Protein AF-A0A651HKM8-F1 (afdb_monomer_lite)

pLDDT: mean 89.68, std 7.3, range [60.62, 95.38]

Structure (mmCIF, N/CA/C/O backbone):
data_AF-A0A651HKM8-F1
#
_entry.id   AF-A0A651HKM8-F1
#
loop_
_atom_site.group_PDB
_atom_site.id
_atom_site.type_symbol
_atom_site.label_atom_id
_atom_site.label_alt_id
_atom_site.label_comp_id
_atom_site.label_asym_id
_atom_site.l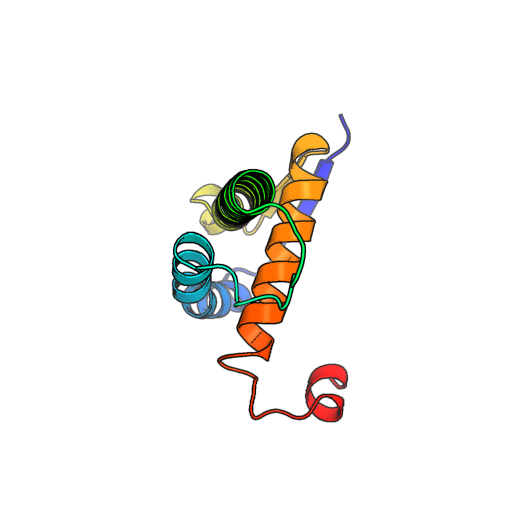abel_entity_id
_atom_site.label_seq_id
_atom_site.pdbx_PDB_ins_code
_atom_site.Cartn_x
_atom_site.Cartn_y
_atom_site.Cartn_z
_atom_site.occupancy
_atom_site.B_iso_or_equiv
_atom_site.auth_seq_id
_atom_site.auth_comp_id
_atom_site.auth_asym_id
_atom_site.auth_atom_id
_atom_site.pdbx_PDB_model_num
ATOM 1 N N . MET A 1 1 ? -16.539 20.245 5.536 1.00 62.66 1 MET A N 1
ATOM 2 C CA . MET A 1 1 ? -15.463 19.389 4.997 1.00 62.66 1 MET A CA 1
ATOM 3 C C . MET A 1 1 ? -15.973 17.964 4.995 1.00 62.66 1 MET A C 1
ATOM 5 O O . MET A 1 1 ? -16.570 17.570 5.992 1.00 62.66 1 MET A O 1
ATOM 9 N N . LYS A 1 2 ? -15.852 17.242 3.877 1.00 83.62 2 LYS A N 1
ATOM 10 C CA . LYS A 1 2 ? -16.284 15.842 3.796 1.00 83.62 2 LYS A CA 1
ATOM 11 C C . LYS A 1 2 ? -15.147 14.952 4.296 1.00 83.62 2 LYS A C 1
ATOM 13 O O . LYS A 1 2 ? -13.991 15.189 3.963 1.00 83.62 2 LYS A O 1
ATOM 18 N N . GLN A 1 3 ? -15.480 13.968 5.119 1.00 89.88 3 GLN A N 1
ATOM 19 C CA . GLN A 1 3 ? -14.524 13.003 5.653 1.00 89.88 3 GLN A CA 1
ATOM 20 C C . GLN A 1 3 ? -15.166 11.623 5.679 1.00 89.88 3 GLN A C 1
ATOM 22 O O . GLN A 1 3 ? -16.382 11.506 5.860 1.00 89.88 3 GLN A O 1
ATOM 27 N N . VAL A 1 4 ? -14.346 10.596 5.499 1.00 90.62 4 VAL A N 1
ATOM 28 C CA . VAL A 1 4 ? -14.748 9.199 5.636 1.00 90.62 4 VAL A CA 1
ATOM 29 C C . VAL A 1 4 ? -14.105 8.660 6.903 1.00 90.62 4 VAL A C 1
ATOM 31 O O . VAL A 1 4 ? -12.886 8.689 7.043 1.00 90.62 4 VAL A O 1
ATOM 34 N N . GLU A 1 5 ? -14.927 8.180 7.831 1.00 93.50 5 GLU A N 1
ATOM 35 C CA . GLU A 1 5 ? -14.456 7.450 9.006 1.00 93.50 5 GLU A CA 1
ATOM 36 C C . GLU A 1 5 ? -14.614 5.952 8.749 1.00 93.50 5 GLU A C 1
ATOM 38 O O . GLU A 1 5 ? -15.695 5.479 8.392 1.00 93.50 5 GLU A O 1
ATOM 43 N N . VAL A 1 6 ? -13.531 5.207 8.942 1.00 91.69 6 VAL A N 1
ATOM 44 C CA . VAL A 1 6 ? -13.502 3.750 8.842 1.00 91.69 6 VAL A CA 1
ATOM 45 C C . VAL A 1 6 ? -13.158 3.194 10.213 1.00 91.69 6 VAL A C 1
ATOM 47 O O . VAL A 1 6 ? -12.157 3.576 10.817 1.00 91.69 6 VAL A O 1
ATOM 50 N N . LYS A 1 7 ? -13.987 2.277 10.712 1.00 95.12 7 LYS A N 1
ATOM 51 C CA . LYS A 1 7 ? -13.751 1.582 11.976 1.00 95.12 7 LYS A CA 1
ATOM 52 C C . LYS A 1 7 ? -13.362 0.137 11.707 1.00 95.12 7 LYS A C 1
ATOM 54 O O . LYS A 1 7 ? -14.100 -0.592 11.050 1.00 95.12 7 LYS A O 1
ATOM 59 N N . LEU A 1 8 ? -12.227 -0.268 12.254 1.00 93.06 8 LEU A N 1
ATOM 60 C CA . LEU A 1 8 ? -11.642 -1.589 12.097 1.00 93.06 8 LEU A CA 1
ATOM 61 C C . LEU A 1 8 ? -11.524 -2.291 13.452 1.00 93.06 8 LEU A C 1
ATOM 63 O O . LEU A 1 8 ? -11.396 -1.663 14.503 1.00 93.06 8 LEU A O 1
ATOM 67 N N . SER A 1 9 ? -11.584 -3.621 13.424 1.00 93.56 9 SER A N 1
ATOM 68 C CA . SER A 1 9 ? -11.347 -4.451 14.605 1.00 93.56 9 SER A CA 1
ATOM 69 C C . SER A 1 9 ? -9.843 -4.621 14.805 1.00 93.56 9 SER A C 1
ATOM 71 O O . SER A 1 9 ? -9.205 -5.311 14.010 1.00 93.56 9 SER A O 1
ATOM 73 N N . LEU A 1 10 ? -9.281 -4.013 15.856 1.00 91.94 10 LEU A N 1
ATOM 74 C CA . LEU A 1 10 ? -7.842 -4.088 16.144 1.00 91.94 10 LEU A CA 1
ATOM 75 C C . LEU A 1 10 ? -7.318 -5.531 16.224 1.00 91.94 10 LEU A C 1
ATOM 77 O O . LEU A 1 10 ? -6.378 -5.828 15.493 1.00 91.94 10 LEU A O 1
ATOM 81 N N . PRO A 1 11 ? -7.972 -6.472 16.941 1.00 92.50 11 PRO A N 1
ATOM 82 C CA . PRO A 1 11 ? -7.494 -7.857 17.003 1.00 92.50 11 PRO A CA 1
ATOM 83 C C . PRO A 1 11 ? -7.419 -8.570 15.646 1.00 92.50 11 PRO A C 1
ATOM 85 O O . PRO A 1 11 ? -6.710 -9.559 15.506 1.00 92.50 11 PRO A O 1
ATOM 88 N N . VAL A 1 12 ? -8.188 -8.106 14.655 1.00 91.31 12 VAL A N 1
ATOM 89 C CA . VAL A 1 12 ? -8.196 -8.674 13.298 1.00 91.31 12 VAL A CA 1
ATOM 90 C C . VAL A 1 12 ? -7.162 -7.983 12.413 1.00 91.31 12 VAL A C 1
ATOM 92 O O . VAL A 1 12 ? -6.550 -8.627 11.566 1.00 91.31 12 VAL A O 1
ATOM 95 N N . VAL A 1 13 ? -6.983 -6.673 12.583 1.00 92.12 13 VAL A N 1
ATOM 96 C CA . VAL A 1 13 ? -6.178 -5.845 11.681 1.00 92.12 13 VAL A CA 1
ATOM 97 C C . VAL A 1 13 ? -4.716 -5.749 12.103 1.00 92.12 13 VAL A C 1
ATOM 99 O O . VAL A 1 13 ? -3.871 -5.653 11.223 1.00 92.12 13 VAL A O 1
ATOM 102 N N . GLU A 1 14 ? -4.386 -5.842 13.391 1.00 92.38 14 GLU A N 1
ATOM 103 C CA . GLU A 1 14 ? -2.995 -5.796 13.870 1.00 92.38 14 GLU A CA 1
ATOM 104 C C . GLU A 1 14 ? -2.075 -6.808 13.157 1.00 92.38 14 GLU A C 1
ATOM 106 O O . GLU A 1 14 ? -1.082 -6.369 12.575 1.00 92.38 14 GLU A O 1
ATOM 111 N N . PRO A 1 15 ? -2.414 -8.113 13.052 1.00 94.12 15 PRO A N 1
ATOM 112 C CA . PRO A 1 15 ? -1.563 -9.067 12.335 1.00 94.12 15 PRO A CA 1
ATOM 113 C C . PRO A 1 15 ? -1.438 -8.755 10.838 1.00 94.12 15 PRO A C 1
ATOM 115 O O . PRO A 1 15 ? -0.415 -9.033 10.214 1.00 94.12 15 PRO A O 1
ATOM 118 N N . LEU A 1 16 ? -2.486 -8.174 10.240 1.00 92.75 16 LEU A N 1
ATOM 119 C CA . LEU A 1 16 ? -2.461 -7.765 8.837 1.00 92.75 16 LEU A CA 1
ATOM 120 C C . LEU A 1 16 ? -1.536 -6.563 8.636 1.00 92.75 16 LEU A C 1
ATOM 122 O O . LEU A 1 16 ? -0.797 -6.539 7.656 1.00 92.75 16 LEU A O 1
ATOM 126 N N . LEU A 1 17 ? -1.549 -5.596 9.558 1.00 93.19 17 LEU A N 1
ATOM 127 C CA . LEU A 1 17 ? -0.655 -4.438 9.534 1.00 93.19 17 LEU A CA 1
ATOM 128 C C . LEU A 1 17 ? 0.800 -4.851 9.713 1.00 93.19 17 LEU A C 1
ATOM 130 O O . LEU A 1 17 ? 1.638 -4.420 8.927 1.00 93.19 17 LEU A O 1
ATOM 134 N N . GLU A 1 18 ? 1.091 -5.748 10.656 1.00 94.06 18 GLU A N 1
ATOM 135 C CA . GLU A 1 18 ? 2.430 -6.326 10.813 1.00 94.06 18 GLU A CA 1
ATOM 136 C C . GLU A 1 18 ? 2.918 -6.993 9.521 1.00 94.06 18 GLU A C 1
ATOM 138 O O . GLU A 1 18 ? 4.076 -6.839 9.130 1.00 94.06 18 GLU A O 1
ATOM 143 N N . PHE A 1 19 ? 2.024 -7.695 8.821 1.00 94.75 19 PHE A N 1
ATOM 144 C CA . PHE A 1 19 ? 2.342 -8.339 7.554 1.00 94.75 19 PHE A CA 1
ATOM 145 C C . PHE A 1 19 ? 2.593 -7.345 6.407 1.00 94.75 19 PHE A C 1
ATOM 147 O O . PHE A 1 19 ? 3.498 -7.567 5.600 1.00 94.75 19 PHE A O 1
ATOM 154 N N . VAL A 1 20 ? 1.812 -6.262 6.302 1.00 93.81 20 VAL A N 1
ATOM 155 C CA . VAL A 1 20 ? 1.966 -5.281 5.210 1.00 93.81 20 VAL A CA 1
ATOM 156 C C . VAL A 1 20 ? 3.017 -4.204 5.490 1.00 93.81 20 VAL A C 1
ATOM 158 O O . VAL A 1 20 ? 3.459 -3.540 4.553 1.00 93.81 20 VAL A O 1
ATOM 161 N N . GLU A 1 21 ? 3.474 -4.045 6.733 1.00 93.50 21 GLU A N 1
ATOM 162 C CA . GLU A 1 21 ? 4.469 -3.035 7.119 1.00 93.50 21 GLU A CA 1
ATOM 163 C C . GLU A 1 21 ? 5.777 -3.121 6.302 1.00 93.50 21 GLU A C 1
ATOM 165 O O . GLU A 1 21 ? 6.223 -2.103 5.756 1.00 93.50 21 GLU A O 1
ATOM 170 N N . PRO A 1 22 ? 6.376 -4.309 6.081 1.00 93.75 22 PRO A N 1
ATOM 171 C CA . PRO A 1 22 ? 7.527 -4.431 5.191 1.00 93.75 22 PRO A CA 1
ATOM 172 C C . PRO A 1 22 ? 7.219 -4.022 3.743 1.00 93.75 22 PRO A C 1
ATOM 174 O O . PRO A 1 22 ? 8.107 -3.527 3.047 1.00 93.75 22 PRO A O 1
ATOM 177 N N . LEU A 1 23 ? 5.979 -4.203 3.276 1.00 93.69 23 LEU A N 1
ATOM 178 C CA . LEU A 1 23 ? 5.570 -3.849 1.913 1.00 93.69 23 LEU A CA 1
ATOM 179 C C . LEU A 1 23 ? 5.454 -2.332 1.733 1.00 93.69 23 LEU A C 1
ATOM 181 O O . LEU A 1 23 ? 5.829 -1.829 0.674 1.00 93.69 23 LEU A O 1
ATOM 185 N N . PHE A 1 24 ? 5.034 -1.588 2.763 1.00 92.06 24 PHE A N 1
ATOM 186 C CA . PHE A 1 24 ? 5.096 -0.121 2.745 1.00 92.06 24 PHE A CA 1
ATOM 187 C C . PHE A 1 24 ? 6.531 0.368 2.548 1.00 92.06 24 PHE A C 1
ATOM 189 O O . PHE A 1 24 ? 6.794 1.199 1.679 1.00 92.06 24 PHE A O 1
ATOM 196 N N . HIS A 1 25 ? 7.481 -0.203 3.290 1.00 89.94 25 HIS A N 1
ATOM 197 C CA . HIS A 1 25 ? 8.895 0.134 3.141 1.00 89.94 25 HIS A CA 1
ATOM 198 C C . HIS A 1 25 ? 9.473 -0.240 1.777 1.00 89.94 25 HIS A C 1
ATOM 200 O O . HIS A 1 25 ? 10.363 0.451 1.278 1.00 89.94 25 HIS A O 1
ATOM 206 N N . GLN A 1 26 ? 8.991 -1.323 1.167 1.00 90.88 26 GLN A N 1
ATOM 207 C CA . GLN A 1 26 ? 9.364 -1.664 -0.201 1.00 90.88 26 GLN A CA 1
ATOM 208 C C . GLN A 1 26 ? 8.810 -0.636 -1.190 1.00 90.88 26 GLN A C 1
ATOM 210 O O . GLN A 1 26 ? 9.583 -0.115 -1.978 1.00 90.88 26 GLN A O 1
ATOM 215 N N . LEU A 1 27 ? 7.532 -0.256 -1.101 1.00 89.69 27 LEU A N 1
ATOM 216 C CA . LEU A 1 27 ? 6.931 0.759 -1.981 1.00 89.69 27 LEU A CA 1
ATOM 217 C C . LEU A 1 27 ? 7.640 2.119 -1.910 1.00 89.69 27 LEU A C 1
ATOM 219 O O . LEU A 1 27 ? 7.719 2.827 -2.915 1.00 89.69 27 LEU A O 1
ATOM 223 N N . GLU A 1 28 ? 8.178 2.481 -0.742 1.00 86.00 28 GLU A N 1
ATOM 224 C CA . GLU A 1 28 ? 8.995 3.687 -0.574 1.00 86.00 28 GLU A CA 1
ATOM 225 C C . GLU A 1 28 ? 10.349 3.599 -1.299 1.00 86.00 28 GLU A C 1
ATOM 227 O O . GLU A 1 28 ? 10.897 4.615 -1.735 1.00 86.00 28 GLU A O 1
ATOM 232 N N . LYS A 1 29 ? 10.901 2.390 -1.419 1.00 85.56 29 LYS A N 1
ATOM 233 C CA . LYS A 1 29 ? 12.218 2.115 -2.008 1.00 85.56 29 LYS A CA 1
ATOM 234 C C . LYS A 1 29 ? 12.152 1.624 -3.447 1.00 85.56 29 LYS A C 1
ATOM 236 O O . LYS A 1 29 ? 13.194 1.577 -4.091 1.00 85.56 29 LYS A O 1
ATOM 241 N N . ASP A 1 30 ? 10.966 1.269 -3.926 1.00 81.94 30 ASP A N 1
ATOM 242 C CA . ASP A 1 30 ? 10.777 0.697 -5.247 1.00 81.94 30 ASP A CA 1
ATOM 243 C C . ASP A 1 30 ? 11.350 1.616 -6.326 1.00 81.94 30 ASP A C 1
ATOM 245 O O . ASP A 1 30 ? 11.245 2.848 -6.280 1.00 81.94 30 ASP A O 1
ATOM 249 N N . GLU A 1 31 ? 11.968 0.968 -7.301 1.00 76.50 31 GLU A N 1
ATOM 250 C CA . GLU A 1 31 ? 12.369 1.567 -8.560 1.00 76.50 31 GLU A CA 1
ATOM 251 C C . GLU A 1 31 ? 11.300 1.247 -9.601 1.00 76.50 31 GLU A C 1
ATOM 253 O O . GLU A 1 31 ? 10.621 0.217 -9.531 1.00 76.50 31 GLU A O 1
ATOM 258 N N . LEU A 1 32 ? 11.127 2.141 -10.574 1.00 71.38 32 LEU A N 1
ATOM 259 C CA . LEU A 1 32 ? 10.186 1.875 -11.652 1.00 71.38 3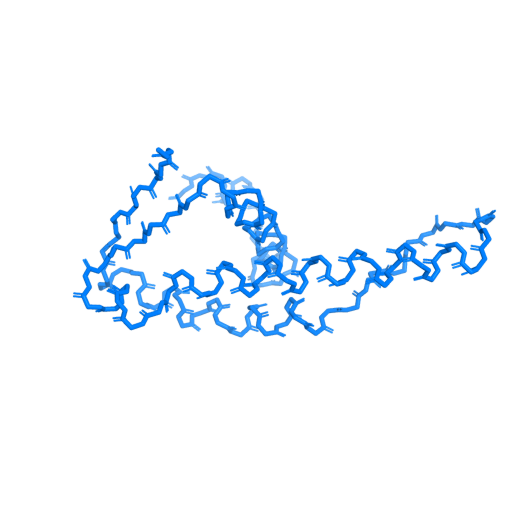2 LEU A CA 1
ATOM 260 C C . LEU A 1 32 ? 10.690 0.689 -12.478 1.00 71.38 32 LEU A C 1
ATOM 262 O O . LEU A 1 32 ? 11.879 0.646 -12.809 1.00 71.38 32 LEU A O 1
ATOM 266 N N . PRO A 1 33 ? 9.804 -0.246 -12.863 1.00 67.94 33 PRO A N 1
ATOM 267 C CA . PRO A 1 33 ? 10.175 -1.273 -13.818 1.00 67.94 33 PRO A CA 1
ATOM 268 C C . PRO A 1 33 ? 10.679 -0.616 -15.108 1.00 67.94 33 PRO A C 1
ATOM 270 O O . PRO A 1 33 ? 10.280 0.498 -15.463 1.00 67.94 33 PRO A O 1
ATOM 273 N N . GLN A 1 34 ? 11.562 -1.313 -15.821 1.00 65.12 34 GLN A N 1
ATOM 274 C CA . GLN A 1 34 ? 11.980 -0.907 -17.160 1.00 65.12 34 GLN A CA 1
ATOM 275 C C . GLN A 1 34 ? 10.755 -0.946 -18.082 1.00 65.12 34 GLN A C 1
ATOM 277 O O . GLN A 1 34 ? 10.370 -1.999 -18.583 1.00 65.12 34 GLN A O 1
ATOM 282 N N . VAL A 1 35 ? 10.101 0.202 -18.258 1.00 66.56 35 VAL A N 1
ATOM 283 C CA . VAL A 1 35 ? 9.035 0.364 -19.247 1.00 66.56 35 VAL A CA 1
ATOM 284 C C . VAL A 1 35 ? 9.707 0.575 -20.599 1.00 66.56 35 VAL A C 1
ATOM 286 O O . VAL A 1 35 ? 10.537 1.475 -20.732 1.00 66.56 35 VAL A O 1
ATOM 289 N N . GLY A 1 36 ? 9.358 -0.254 -21.586 1.00 66.62 36 GLY A N 1
ATOM 290 C CA . GLY A 1 36 ? 9.794 -0.103 -22.976 1.00 66.62 36 GLY A CA 1
ATOM 291 C C . GLY A 1 36 ? 9.188 1.153 -23.596 1.00 66.62 36 GLY A C 1
ATOM 292 O O . GLY A 1 36 ? 8.149 1.093 -24.244 1.00 66.62 36 GLY A O 1
ATOM 293 N N . LEU A 1 37 ? 9.806 2.301 -23.328 1.00 72.38 37 LEU A N 1
ATOM 294 C CA . LEU A 1 37 ? 9.447 3.614 -23.866 1.00 72.38 37 LEU A CA 1
ATOM 295 C C . LEU A 1 37 ? 10.474 4.032 -24.919 1.00 72.38 37 LEU A C 1
ATOM 297 O O . LEU A 1 37 ? 11.052 5.119 -24.860 1.00 72.38 37 LEU A O 1
ATOM 301 N N . ASP A 1 38 ? 10.727 3.127 -25.862 1.00 78.56 38 ASP A N 1
ATOM 302 C CA . ASP A 1 38 ? 11.665 3.360 -26.952 1.00 78.56 38 ASP A CA 1
ATOM 303 C C . ASP A 1 38 ? 11.216 4.589 -27.761 1.00 78.56 38 ASP A C 1
ATOM 305 O O . ASP A 1 38 ? 10.069 4.681 -28.199 1.00 78.56 38 ASP A O 1
ATOM 309 N N . GLY A 1 39 ? 12.117 5.559 -27.935 1.00 79.44 39 GLY A N 1
ATOM 310 C CA . GLY A 1 39 ? 11.850 6.798 -28.677 1.00 79.44 39 GLY A CA 1
ATOM 311 C C . GLY A 1 39 ? 11.362 7.987 -27.842 1.00 79.44 39 GLY A C 1
ATOM 312 O O . GLY A 1 39 ? 11.145 9.059 -28.406 1.00 79.44 39 GLY A O 1
ATOM 313 N N . VAL A 1 40 ? 11.220 7.841 -26.520 1.00 85.19 40 VAL A N 1
ATOM 314 C CA . VAL A 1 40 ? 11.003 8.978 -25.611 1.00 85.19 40 VAL A CA 1
ATOM 315 C C . VAL A 1 40 ? 12.335 9.661 -25.305 1.00 85.19 40 VAL A C 1
ATOM 317 O O . VAL A 1 40 ? 13.340 8.995 -25.059 1.00 85.19 40 VAL A O 1
ATOM 320 N N . ASP A 1 41 ? 12.333 10.994 -25.308 1.00 89.81 41 ASP A N 1
ATOM 321 C CA . ASP A 1 41 ? 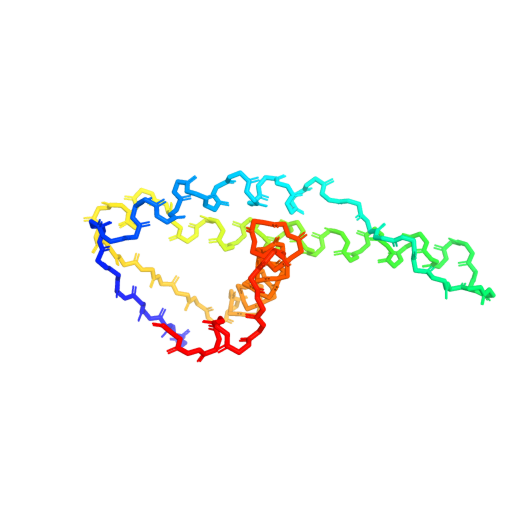13.496 11.788 -24.918 1.00 89.81 41 ASP A CA 1
ATOM 322 C C . ASP A 1 41 ? 13.994 11.403 -23.500 1.00 89.81 41 ASP A C 1
ATOM 324 O O . ASP A 1 41 ? 13.176 11.331 -22.574 1.00 89.81 41 ASP A O 1
ATOM 328 N N . PRO A 1 42 ? 15.304 11.144 -23.300 1.00 87.69 42 PRO A N 1
ATOM 329 C CA . PRO A 1 42 ? 15.832 10.684 -22.016 1.00 87.69 42 PRO A CA 1
ATOM 330 C C . PRO A 1 42 ? 15.598 11.639 -20.840 1.00 87.69 42 PRO A C 1
ATOM 332 O O . PRO A 1 42 ? 15.357 11.167 -19.729 1.00 87.69 42 PRO A O 1
ATOM 335 N N . GLU A 1 43 ? 15.649 12.957 -21.057 1.00 89.56 43 GLU A N 1
ATOM 336 C CA . GLU A 1 43 ? 15.433 13.947 -19.993 1.00 89.56 43 GLU A CA 1
AT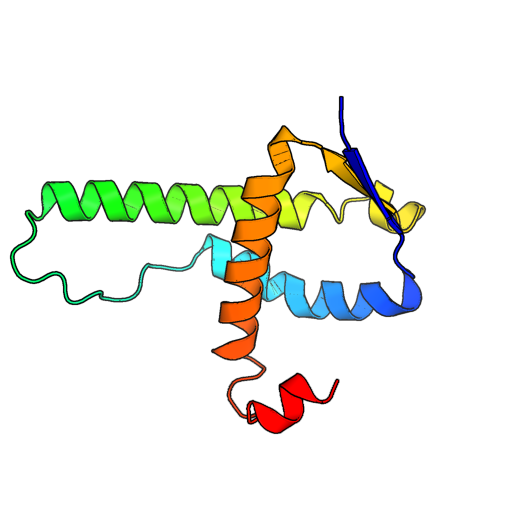OM 337 C C . GLU A 1 43 ? 13.958 13.986 -19.592 1.00 89.56 43 GLU A C 1
ATOM 339 O O . GLU A 1 43 ? 13.623 13.987 -18.405 1.00 89.56 43 GLU A O 1
ATOM 344 N N . MET A 1 44 ? 13.057 13.932 -20.579 1.00 88.38 44 MET A N 1
ATOM 345 C CA . MET A 1 44 ? 11.621 13.821 -20.323 1.00 88.38 44 MET A CA 1
ATOM 346 C C . MET A 1 44 ? 11.282 12.530 -19.570 1.00 88.38 44 MET A C 1
ATOM 348 O O . MET A 1 44 ? 10.480 12.545 -18.633 1.00 88.38 44 MET A O 1
ATOM 352 N N . LEU A 1 45 ? 11.915 11.417 -19.950 1.00 87.81 45 LEU A N 1
ATOM 353 C CA . LEU A 1 45 ? 11.736 10.133 -19.286 1.00 87.81 45 LEU A CA 1
ATOM 354 C C . LEU A 1 45 ? 12.184 10.188 -17.819 1.00 87.81 45 LEU A C 1
ATOM 356 O O . LEU A 1 45 ? 11.469 9.688 -16.951 1.00 87.81 45 LEU A O 1
ATOM 360 N N . ASP A 1 46 ? 13.335 10.793 -17.527 1.00 87.62 46 ASP A N 1
ATOM 361 C CA . ASP A 1 46 ? 13.837 10.938 -16.156 1.00 87.62 46 ASP A CA 1
ATOM 362 C C . ASP A 1 46 ? 12.940 11.847 -15.299 1.00 87.62 46 ASP A C 1
ATOM 364 O O . ASP A 1 46 ? 12.573 11.500 -14.170 1.00 87.62 46 ASP A O 1
ATOM 368 N N . PHE A 1 47 ? 12.478 12.965 -15.866 1.00 90.50 47 PHE A N 1
ATOM 369 C CA . PHE A 1 47 ? 11.535 13.862 -15.199 1.00 90.50 47 PHE A CA 1
ATOM 370 C C . PHE A 1 47 ? 10.215 13.154 -14.846 1.00 90.50 47 PHE A C 1
ATOM 372 O O . PHE A 1 47 ? 9.724 13.259 -13.721 1.00 90.50 47 PHE A O 1
ATOM 379 N N . TRP A 1 48 ? 9.650 12.371 -15.769 1.00 89.94 48 TRP A N 1
ATOM 380 C CA . TRP A 1 48 ? 8.431 11.601 -15.495 1.00 89.94 48 TRP A CA 1
ATOM 381 C C . TRP A 1 48 ? 8.658 10.507 -14.457 1.00 89.94 48 TRP A C 1
ATOM 383 O O . TRP A 1 48 ? 7.838 10.340 -13.552 1.00 89.94 48 TRP A O 1
ATOM 393 N N . LYS A 1 49 ? 9.774 9.776 -14.556 1.00 88.19 49 LYS A N 1
ATOM 394 C CA . LYS A 1 49 ? 10.121 8.711 -13.609 1.00 88.19 49 LYS A CA 1
ATOM 395 C C . LYS A 1 49 ? 10.277 9.250 -12.191 1.00 88.19 49 LYS A C 1
ATOM 397 O O . LYS A 1 49 ? 9.702 8.695 -11.254 1.00 88.19 49 LYS A O 1
ATOM 402 N N . SER A 1 50 ? 11.027 10.336 -12.032 1.00 89.06 50 SER A N 1
ATOM 403 C CA . SER A 1 50 ? 11.247 10.968 -10.730 1.00 89.06 50 SER A CA 1
ATOM 404 C C . SER A 1 50 ? 9.947 11.512 -10.132 1.00 89.06 50 SER A C 1
ATOM 406 O O . SER A 1 50 ? 9.683 11.273 -8.951 1.00 89.06 50 SER A O 1
ATOM 408 N N . GLY A 1 51 ? 9.094 12.150 -10.943 1.00 91.56 51 GLY A N 1
ATOM 409 C CA . GLY A 1 51 ? 7.770 12.609 -10.522 1.00 91.56 51 GLY A CA 1
ATOM 410 C C . GLY A 1 51 ? 6.872 11.464 -10.048 1.00 91.56 51 GLY A C 1
ATOM 411 O O . GLY A 1 51 ? 6.335 11.517 -8.942 1.00 91.56 51 GLY A O 1
ATOM 412 N N . LEU A 1 52 ? 6.770 10.390 -10.838 1.00 89.94 52 LEU A N 1
ATOM 413 C CA . LEU A 1 52 ? 5.942 9.226 -10.515 1.00 89.94 52 LEU A CA 1
ATOM 414 C C . LEU A 1 52 ? 6.404 8.526 -9.228 1.00 89.94 52 LEU A C 1
ATOM 416 O O . LEU A 1 52 ? 5.583 8.223 -8.362 1.00 89.94 52 LEU A O 1
ATOM 420 N N . LEU A 1 53 ? 7.716 8.319 -9.068 1.00 90.81 53 LEU A N 1
ATOM 421 C CA . LEU A 1 53 ? 8.287 7.759 -7.840 1.00 90.81 53 LEU A CA 1
ATOM 422 C C . LEU A 1 53 ? 8.055 8.672 -6.637 1.00 90.81 53 LEU A C 1
ATOM 424 O O . LEU A 1 53 ? 7.729 8.191 -5.552 1.00 90.81 53 LEU A O 1
ATOM 428 N N . GLY A 1 54 ? 8.206 9.985 -6.817 1.00 92.75 54 GLY A N 1
ATOM 429 C CA . GLY A 1 54 ? 7.916 10.975 -5.785 1.00 92.75 54 GLY A CA 1
ATOM 430 C C . GLY A 1 54 ? 6.471 10.877 -5.294 1.00 92.75 54 GLY A C 1
ATOM 431 O O . GLY A 1 54 ? 6.241 10.774 -4.086 1.00 92.75 54 GLY A O 1
ATOM 432 N N . SER A 1 55 ? 5.512 10.830 -6.222 1.00 92.75 55 SER A N 1
ATOM 433 C CA . SER A 1 55 ? 4.090 10.667 -5.913 1.00 92.75 55 SER A CA 1
ATOM 434 C C . SER A 1 55 ? 3.799 9.340 -5.218 1.00 92.75 55 SER A C 1
ATOM 436 O O . SER A 1 55 ? 3.207 9.359 -4.146 1.00 92.75 55 SER A O 1
ATOM 438 N N . GLN A 1 56 ? 4.287 8.206 -5.737 1.00 92.19 56 GLN A N 1
ATOM 439 C CA . GLN A 1 56 ? 4.080 6.894 -5.107 1.00 92.19 56 GLN A CA 1
ATOM 440 C C . GLN A 1 56 ? 4.601 6.861 -3.665 1.00 92.19 56 GLN A C 1
ATOM 442 O O . GLN A 1 56 ? 3.913 6.385 -2.763 1.00 92.19 56 GLN A O 1
ATOM 447 N N . ARG A 1 57 ? 5.810 7.386 -3.431 1.00 93.88 57 ARG A N 1
ATOM 448 C CA . ARG A 1 57 ? 6.420 7.450 -2.094 1.00 93.88 57 ARG A CA 1
ATOM 449 C C . ARG A 1 57 ? 5.604 8.321 -1.145 1.00 93.88 57 ARG A C 1
ATOM 451 O O . ARG A 1 57 ? 5.422 7.962 0.014 1.00 93.88 57 ARG A O 1
ATOM 458 N N . SER A 1 58 ? 5.132 9.467 -1.627 1.00 94.38 58 SER A N 1
ATOM 459 C CA . SER A 1 58 ? 4.270 10.364 -0.855 1.00 94.38 58 SER A CA 1
ATOM 460 C C . SER A 1 58 ? 2.938 9.695 -0.509 1.00 94.38 58 SER A C 1
ATOM 462 O O . SER A 1 58 ? 2.530 9.683 0.649 1.00 94.38 58 SER A O 1
ATOM 464 N N . ASP A 1 59 ? 2.286 9.078 -1.491 1.00 94.94 59 ASP A N 1
ATOM 465 C CA . ASP A 1 59 ? 1.009 8.385 -1.330 1.00 94.94 59 ASP A CA 1
ATOM 466 C C . ASP A 1 59 ? 1.136 7.215 -0.334 1.00 94.94 59 ASP A C 1
ATOM 468 O O . ASP A 1 59 ? 0.325 7.088 0.585 1.00 94.94 59 ASP A O 1
ATOM 472 N N . ALA A 1 60 ? 2.194 6.401 -0.444 1.00 93.50 60 ALA A N 1
ATOM 473 C CA . ALA A 1 60 ? 2.460 5.293 0.477 1.00 93.50 60 ALA A CA 1
ATOM 474 C C . ALA A 1 60 ? 2.621 5.766 1.932 1.00 93.50 60 ALA A C 1
ATOM 476 O O . ALA A 1 60 ? 2.088 5.134 2.846 1.00 93.50 60 ALA A O 1
ATOM 477 N N . ARG A 1 61 ? 3.295 6.904 2.152 1.00 93.38 61 ARG A N 1
ATOM 478 C CA . ARG A 1 61 ? 3.408 7.515 3.486 1.00 93.38 61 ARG A CA 1
ATOM 479 C C . ARG A 1 61 ? 2.064 7.988 4.019 1.00 93.38 61 ARG A C 1
ATOM 481 O O . ARG A 1 61 ? 1.804 7.776 5.198 1.00 93.38 61 ARG A O 1
ATOM 488 N N . HIS A 1 62 ? 1.217 8.592 3.182 1.00 93.75 62 HIS A N 1
ATOM 489 C CA . HIS A 1 62 ? -0.127 9.004 3.599 1.00 93.75 62 HIS A CA 1
ATOM 490 C C . HIS A 1 62 ? -0.958 7.808 4.058 1.00 93.75 62 HIS A C 1
ATOM 492 O O . HIS A 1 62 ? -1.553 7.865 5.128 1.00 93.75 62 HIS A O 1
ATOM 498 N N . LEU A 1 63 ? -0.951 6.710 3.297 1.00 94.31 63 LEU A N 1
ATOM 499 C CA . LEU A 1 63 ? -1.657 5.490 3.687 1.00 94.31 63 LEU A CA 1
ATOM 500 C C . LEU A 1 63 ? -1.091 4.884 4.978 1.00 94.31 63 LEU A C 1
ATOM 502 O O . LEU A 1 63 ? -1.862 4.540 5.866 1.00 94.31 63 LEU A O 1
ATOM 506 N N . ARG A 1 64 ? 0.237 4.790 5.123 1.00 94.25 64 ARG A N 1
ATOM 507 C CA . ARG A 1 64 ? 0.858 4.276 6.356 1.00 94.25 64 ARG A CA 1
ATOM 508 C C . ARG A 1 64 ? 0.535 5.150 7.572 1.00 94.25 64 ARG A C 1
ATOM 510 O O . ARG A 1 64 ? 0.281 4.621 8.649 1.00 94.25 64 ARG A O 1
ATOM 517 N N . ALA A 1 65 ? 0.491 6.471 7.398 1.00 93.38 65 ALA A N 1
ATOM 518 C CA . ALA A 1 65 ? 0.173 7.422 8.463 1.00 93.38 65 ALA A CA 1
ATOM 519 C C . ALA A 1 65 ? -1.266 7.302 8.995 1.00 93.38 65 ALA A C 1
ATOM 521 O O . ALA A 1 65 ? -1.535 7.781 10.090 1.00 93.38 65 ALA A O 1
ATOM 522 N N . LEU A 1 66 ? -2.177 6.641 8.269 1.00 93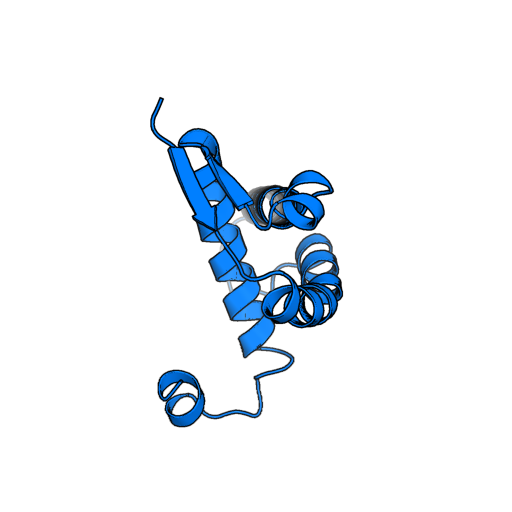.62 66 LEU A N 1
ATOM 523 C CA . LEU A 1 66 ? -3.524 6.345 8.768 1.00 93.62 66 LEU A CA 1
ATOM 524 C C . LEU A 1 66 ? -3.527 5.345 9.935 1.00 93.62 66 LEU A C 1
ATOM 526 O O . LEU A 1 66 ? -4.502 5.289 10.679 1.00 93.62 66 LEU A O 1
ATOM 530 N N . PHE A 1 67 ? -2.459 4.560 10.094 1.00 93.31 67 PHE A N 1
ATOM 531 C CA . PHE A 1 67 ? -2.319 3.538 11.133 1.00 93.31 67 PHE A CA 1
ATOM 532 C C . PHE A 1 67 ? -1.375 4.016 12.246 1.00 93.31 67 PHE A C 1
ATOM 534 O O . PHE A 1 67 ? -0.396 3.355 12.588 1.00 93.31 67 PHE A O 1
ATOM 541 N N . ASP A 1 68 ? -1.642 5.209 12.774 1.00 91.88 68 ASP A N 1
ATOM 542 C CA . ASP A 1 68 ? -0.858 5.843 13.833 1.00 91.88 68 ASP A CA 1
ATOM 543 C C . ASP A 1 68 ? -1.278 5.391 15.249 1.00 91.88 68 ASP A C 1
ATOM 545 O O . ASP A 1 68 ? -2.100 4.492 15.441 1.00 91.88 68 ASP A O 1
ATOM 549 N N . SER A 1 69 ? -0.727 6.036 16.283 1.00 92.50 69 SER A N 1
ATOM 550 C CA . SER A 1 69 ? -1.081 5.741 17.677 1.00 92.50 69 SER A CA 1
ATOM 551 C C . SER A 1 69 ? -2.574 5.900 17.986 1.00 92.50 69 SER A C 1
ATOM 553 O O . SER A 1 69 ? -3.080 5.224 18.883 1.00 92.50 69 SER A O 1
ATOM 555 N N . GLU A 1 70 ? -3.283 6.787 17.281 1.00 93.06 70 GLU A N 1
ATOM 556 C CA . GLU A 1 70 ? -4.714 6.984 17.502 1.00 93.06 70 GLU A CA 1
ATOM 557 C C . GLU A 1 70 ? -5.531 5.843 16.909 1.00 93.06 70 GLU A C 1
ATOM 559 O O . GLU A 1 70 ? -6.487 5.372 17.543 1.00 93.06 70 GLU A O 1
ATOM 564 N N . PHE A 1 71 ? -5.118 5.338 15.745 1.00 94.44 71 PHE A N 1
ATOM 565 C CA . PHE A 1 71 ? -5.673 4.115 15.186 1.00 94.44 71 PHE A CA 1
ATOM 566 C C . PHE A 1 71 ? -5.522 2.947 16.168 1.00 94.44 71 PHE A C 1
ATOM 568 O O . PHE A 1 71 ? -6.528 2.339 16.527 1.00 94.44 71 PHE A O 1
ATOM 575 N N . TYR A 1 72 ? -4.320 2.686 16.696 1.00 92.62 72 TYR A N 1
ATOM 576 C CA . TYR A 1 72 ? -4.091 1.583 17.649 1.00 92.62 72 TYR A CA 1
ATOM 577 C C . TYR A 1 72 ? -4.843 1.737 18.980 1.00 92.62 72 TYR A C 1
ATOM 579 O O . TYR A 1 72 ? -5.060 0.759 19.690 1.00 92.62 72 TYR A O 1
ATOM 587 N N . ARG A 1 73 ? -5.281 2.949 19.336 1.00 93.31 73 ARG A N 1
ATOM 588 C CA . ARG A 1 73 ? -6.100 3.182 20.534 1.00 93.31 73 ARG A CA 1
ATOM 589 C C . ARG A 1 73 ? -7.592 2.987 20.282 1.00 93.31 73 ARG A C 1
ATOM 591 O O . ARG A 1 73 ? -8.314 2.518 21.160 1.00 93.31 73 ARG A O 1
ATOM 598 N N . SER A 1 74 ? -8.076 3.419 19.121 1.00 93.94 74 SER A N 1
ATOM 599 C CA . SER A 1 74 ? -9.511 3.584 18.854 1.00 93.94 74 SER A CA 1
ATOM 600 C C . SER A 1 74 ? -10.075 2.609 17.816 1.00 93.94 74 SER A C 1
ATOM 602 O O . SER A 1 74 ? -11.297 2.438 17.735 1.00 93.94 74 SER A O 1
ATOM 604 N N . GLY A 1 75 ? -9.206 1.991 17.015 1.00 94.25 75 GLY A N 1
ATOM 605 C CA . GLY A 1 75 ? -9.548 1.240 15.810 1.00 94.25 75 GLY A CA 1
ATOM 606 C C . GLY A 1 75 ? -10.127 2.110 14.693 1.00 94.25 75 GLY A C 1
ATOM 607 O O . GLY A 1 75 ? -10.797 1.581 13.808 1.00 94.25 75 GLY A O 1
ATOM 608 N N . ARG A 1 76 ? -9.962 3.438 14.745 1.00 95.38 76 ARG A N 1
ATOM 609 C CA . ARG A 1 76 ? -10.565 4.373 13.785 1.00 95.38 76 ARG A CA 1
ATOM 610 C C . ARG A 1 76 ? -9.516 4.995 12.883 1.00 95.38 76 ARG A C 1
ATOM 612 O O . ARG A 1 76 ? -8.468 5.425 13.347 1.00 95.38 76 ARG A O 1
ATOM 619 N N . VAL A 1 77 ? -9.867 5.096 11.610 1.00 93.81 77 VAL A N 1
ATOM 620 C CA . VAL A 1 77 ? -9.142 5.847 10.593 1.00 93.81 77 VAL A CA 1
ATOM 621 C C . VAL A 1 77 ? -10.068 6.931 10.065 1.00 93.81 77 VAL A C 1
ATOM 623 O O . VAL A 1 77 ? -11.219 6.649 9.727 1.00 93.81 77 VAL A O 1
ATOM 626 N N . VAL A 1 78 ? -9.573 8.160 9.971 1.00 93.31 78 VAL A N 1
ATOM 627 C CA . VAL A 1 78 ? -10.296 9.273 9.351 1.00 93.31 78 VAL A CA 1
ATOM 628 C C . VAL A 1 78 ? -9.529 9.700 8.112 1.00 93.31 78 VAL A C 1
ATOM 630 O O . VAL A 1 78 ? -8.353 10.033 8.201 1.00 93.31 78 VAL A O 1
ATOM 633 N N . VAL A 1 79 ? -10.200 9.688 6.963 1.00 93.56 79 VAL A N 1
ATOM 634 C CA . VAL A 1 79 ? -9.645 10.145 5.687 1.00 93.56 79 VAL A CA 1
ATOM 635 C C . VAL A 1 79 ? -10.372 11.417 5.284 1.00 93.56 79 VAL A C 1
ATOM 637 O O . VAL A 1 79 ? -11.595 11.415 5.096 1.00 93.56 79 VAL A O 1
ATOM 640 N N . SER A 1 80 ? -9.629 12.513 5.167 1.00 92.12 80 SER A N 1
ATOM 641 C CA . SER A 1 80 ? -10.160 13.777 4.665 1.00 92.12 80 SER A CA 1
ATOM 642 C C . SER A 1 80 ? -10.203 13.803 3.133 1.00 92.12 80 SER A C 1
ATOM 644 O O . SER A 1 80 ? -9.553 13.018 2.437 1.00 92.12 80 SER A O 1
ATOM 646 N N . GLU A 1 81 ? -11.015 14.705 2.586 1.00 92.75 81 GLU A N 1
ATOM 647 C CA . GLU A 1 81 ? -11.215 14.864 1.140 1.00 92.75 81 GLU A CA 1
ATOM 648 C C . GLU A 1 81 ? -9.895 15.055 0.368 1.00 92.75 81 GLU A C 1
ATOM 650 O O . GLU A 1 81 ? -9.687 14.417 -0.660 1.00 92.75 81 GLU A O 1
ATOM 655 N N . ASP A 1 82 ? -8.958 15.835 0.909 1.00 91.62 82 ASP A N 1
ATOM 656 C CA . ASP A 1 82 ? -7.630 16.090 0.333 1.00 91.62 82 ASP A CA 1
ATOM 657 C C . ASP A 1 82 ? -6.676 14.883 0.393 1.00 91.62 82 ASP A C 1
ATOM 659 O O . ASP A 1 82 ? -5.745 14.787 -0.405 1.00 91.62 82 ASP A O 1
ATOM 663 N N . GLN A 1 83 ? -6.925 13.928 1.290 1.00 91.56 83 GLN A N 1
ATOM 664 C CA . GLN A 1 83 ? -6.137 12.698 1.420 1.00 91.56 83 GLN A CA 1
ATOM 665 C C . GLN A 1 83 ? -6.702 11.534 0.602 1.00 91.56 83 GLN A C 1
ATOM 667 O O . GLN A 1 83 ? -6.024 10.525 0.407 1.00 91.56 83 GLN A O 1
ATOM 672 N N . THR A 1 84 ? -7.937 11.659 0.114 1.00 92.50 84 THR A N 1
ATOM 673 C CA . THR A 1 84 ? -8.679 10.545 -0.488 1.00 92.50 84 THR A CA 1
ATOM 674 C C . THR A 1 84 ? -7.963 9.978 -1.714 1.00 92.50 84 THR A C 1
ATOM 676 O O . THR A 1 84 ? -7.769 8.767 -1.815 1.00 92.50 84 THR A O 1
ATOM 679 N N . GLU A 1 85 ? -7.516 10.835 -2.633 1.00 94.19 85 GLU A N 1
ATOM 680 C CA . GLU A 1 85 ? -6.792 10.389 -3.826 1.00 94.19 85 GLU A CA 1
ATOM 681 C C . GLU A 1 85 ? -5.429 9.741 -3.512 1.00 94.19 85 GLU A C 1
ATOM 683 O O . GLU A 1 85 ? -5.197 8.629 -3.999 1.00 94.19 85 GLU A O 1
ATOM 688 N N . PRO A 1 86 ? -4.539 10.359 -2.700 1.00 94.50 86 PRO A N 1
ATOM 689 C CA . PRO A 1 86 ? -3.307 9.712 -2.249 1.00 94.50 86 PRO A CA 1
ATOM 690 C C . PRO A 1 86 ? -3.531 8.322 -1.651 1.00 94.50 86 PRO A C 1
ATOM 692 O O . PRO A 1 86 ? -2.861 7.361 -2.028 1.00 94.50 86 PRO A O 1
ATOM 695 N N . VAL A 1 87 ? -4.521 8.192 -0.766 1.00 94.56 87 VAL A N 1
ATOM 696 C CA . VAL A 1 87 ? -4.847 6.930 -0.091 1.00 94.56 87 VAL A CA 1
ATOM 697 C C . VAL A 1 87 ? -5.305 5.868 -1.092 1.00 94.56 87 VAL A C 1
ATOM 699 O O . VAL A 1 87 ? -4.829 4.735 -1.046 1.00 94.56 87 VAL A O 1
ATOM 702 N N . LEU A 1 88 ? -6.171 6.220 -2.046 1.00 94.62 88 LEU A N 1
ATOM 703 C CA . LEU A 1 88 ? -6.637 5.288 -3.079 1.00 94.62 88 LEU A CA 1
ATOM 704 C C . LEU A 1 88 ? -5.501 4.800 -3.992 1.00 94.62 88 LEU A C 1
ATOM 706 O O . LEU A 1 88 ? -5.424 3.603 -4.303 1.00 94.62 88 LEU A O 1
ATOM 710 N N . ARG A 1 89 ? -4.596 5.696 -4.405 1.00 95.12 89 ARG A N 1
ATOM 711 C CA . ARG A 1 89 ? -3.427 5.321 -5.218 1.00 95.12 89 ARG A CA 1
ATOM 712 C C . ARG A 1 89 ? -2.471 4.421 -4.441 1.00 95.12 89 ARG A C 1
ATOM 714 O O . ARG A 1 89 ? -2.041 3.398 -4.971 1.00 95.12 89 ARG A O 1
ATOM 721 N N . ALA A 1 90 ? -2.215 4.732 -3.172 1.00 94.75 90 ALA A N 1
ATOM 722 C CA . ALA A 1 90 ? -1.391 3.904 -2.298 1.00 94.75 90 ALA A CA 1
ATOM 723 C C . ALA A 1 90 ? -1.987 2.506 -2.078 1.00 94.75 90 ALA A C 1
ATOM 725 O O . ALA A 1 90 ? -1.266 1.513 -2.169 1.00 94.75 90 ALA A O 1
ATOM 726 N N . CYS A 1 91 ? -3.304 2.400 -1.868 1.00 94.38 91 CYS A N 1
ATOM 727 C CA . CYS A 1 91 ? -4.000 1.114 -1.774 1.00 94.38 91 CYS A CA 1
ATOM 728 C C . CYS A 1 91 ? -3.846 0.291 -3.060 1.00 94.38 91 CYS A C 1
ATOM 730 O O . CYS A 1 91 ? -3.632 -0.919 -3.003 1.00 94.38 91 CYS A O 1
ATOM 732 N N . SER A 1 92 ? -3.912 0.943 -4.223 1.00 94.12 92 SER A N 1
ATOM 733 C CA . SER A 1 92 ? -3.712 0.285 -5.520 1.00 94.12 92 SER A CA 1
ATOM 734 C C . SER A 1 92 ? -2.279 -0.232 -5.675 1.00 94.12 92 SER A C 1
ATOM 736 O O . SER A 1 92 ? -2.079 -1.383 -6.062 1.00 94.12 92 SER A O 1
ATOM 738 N N . ALA A 1 93 ? -1.281 0.575 -5.303 1.00 92.94 93 ALA A N 1
ATOM 739 C CA . ALA A 1 93 ? 0.122 0.163 -5.300 1.00 92.94 93 ALA A CA 1
ATOM 740 C C . ALA A 1 93 ? 0.372 -1.010 -4.333 1.00 92.94 93 ALA A C 1
ATOM 742 O O . ALA A 1 93 ? 1.007 -1.996 -4.707 1.00 92.94 93 ALA A O 1
ATOM 743 N N . MET A 1 94 ? -0.197 -0.956 -3.125 1.00 94.06 94 MET A N 1
ATOM 744 C CA . MET A 1 94 ? -0.138 -2.046 -2.147 1.00 94.06 94 MET A CA 1
ATOM 745 C C . MET A 1 94 ? -0.780 -3.328 -2.685 1.00 94.06 94 MET A C 1
ATOM 747 O O . MET A 1 94 ? -0.192 -4.402 -2.577 1.00 94.06 94 MET A O 1
ATOM 751 N N . ARG A 1 95 ? -1.950 -3.230 -3.328 1.00 92.19 95 ARG A N 1
ATOM 752 C CA . ARG A 1 95 ? -2.613 -4.375 -3.968 1.00 92.19 95 ARG A CA 1
ATOM 753 C C . ARG A 1 95 ? -1.718 -5.024 -5.021 1.00 92.19 95 ARG A C 1
ATOM 755 O O . ARG A 1 95 ? -1.605 -6.248 -5.043 1.00 92.19 95 ARG A O 1
ATOM 762 N N . LEU A 1 96 ? -1.069 -4.227 -5.871 1.00 90.81 96 LEU A N 1
ATOM 763 C CA . LEU A 1 96 ? -0.123 -4.744 -6.863 1.00 90.81 96 LEU A CA 1
ATOM 764 C C . LEU A 1 96 ? 1.070 -5.422 -6.189 1.00 90.81 96 LEU A C 1
ATOM 766 O O . LEU A 1 96 ? 1.422 -6.530 -6.578 1.00 90.81 96 LEU A O 1
ATOM 770 N N . LYS A 1 97 ? 1.636 -4.815 -5.139 1.00 91.81 97 LYS A N 1
ATOM 771 C CA . LYS A 1 97 ? 2.761 -5.384 -4.385 1.00 91.81 97 LYS A CA 1
ATOM 772 C C . LYS A 1 97 ? 2.416 -6.726 -3.741 1.00 91.81 97 LYS A C 1
ATOM 774 O O . LYS A 1 97 ? 3.201 -7.669 -3.805 1.00 91.81 97 LYS A O 1
ATOM 779 N N . LEU A 1 98 ? 1.220 -6.827 -3.165 1.00 92.94 98 LEU A N 1
ATOM 780 C CA . LEU A 1 98 ? 0.681 -8.075 -2.634 1.00 92.94 98 LEU A CA 1
ATOM 781 C C . LEU A 1 98 ? 0.549 -9.127 -3.738 1.00 92.94 98 LEU A C 1
ATOM 783 O O . LEU A 1 98 ? 0.991 -10.261 -3.556 1.00 92.94 98 LEU A O 1
ATOM 787 N N . ARG A 1 99 ? -0.007 -8.744 -4.896 1.00 91.75 99 ARG A N 1
ATOM 788 C CA . ARG A 1 99 ? -0.230 -9.653 -6.027 1.00 91.75 99 ARG A CA 1
ATOM 789 C C . ARG A 1 99 ? 1.067 -10.158 -6.654 1.00 91.75 99 ARG A C 1
ATOM 791 O O . ARG A 1 99 ? 1.140 -11.340 -6.970 1.00 91.75 99 ARG A O 1
ATOM 798 N N . THR A 1 100 ? 2.066 -9.297 -6.845 1.00 90.62 100 THR A N 1
ATOM 799 C CA . THR A 1 100 ? 3.342 -9.665 -7.485 1.00 90.62 100 THR A CA 1
ATOM 800 C C . THR A 1 100 ? 4.348 -10.292 -6.523 1.00 90.62 100 THR A C 1
ATOM 802 O O . THR A 1 100 ? 5.341 -10.857 -6.975 1.00 90.62 100 THR A O 1
ATOM 805 N N . GLY A 1 101 ? 4.106 -10.201 -5.214 1.00 92.00 101 GLY A N 1
ATOM 806 C CA . GLY A 1 101 ? 4.957 -10.775 -4.179 1.00 92.00 101 GLY A CA 1
ATOM 807 C C . GLY A 1 101 ? 4.253 -11.905 -3.424 1.00 92.00 101 GLY A C 1
ATOM 808 O O . GLY A 1 101 ? 4.127 -13.003 -3.971 1.00 92.00 101 GLY A O 1
ATOM 809 N N . PRO A 1 102 ? 3.800 -11.681 -2.175 1.00 92.81 102 PRO A N 1
ATOM 810 C CA . PRO A 1 102 ? 3.305 -12.757 -1.311 1.00 92.81 102 PRO A CA 1
ATOM 811 C C . PRO A 1 102 ? 2.165 -13.603 -1.890 1.00 92.81 102 PRO A C 1
ATOM 813 O O . PRO A 1 102 ? 2.050 -14.779 -1.555 1.00 92.81 102 PRO A O 1
ATOM 816 N N . LEU A 1 103 ? 1.328 -13.026 -2.757 1.00 93.38 103 LEU A N 1
ATOM 817 C CA . LEU A 1 103 ? 0.167 -13.699 -3.347 1.00 93.38 103 LEU A CA 1
ATOM 818 C C . LEU A 1 103 ? 0.409 -14.167 -4.791 1.00 93.38 103 LEU A C 1
ATOM 820 O O . LEU A 1 103 ? -0.535 -14.587 -5.457 1.00 93.38 103 LEU A O 1
ATOM 824 N N . ALA A 1 104 ? 1.645 -14.118 -5.300 1.00 94.19 104 ALA A N 1
ATOM 825 C CA . ALA A 1 104 ? 1.945 -14.472 -6.691 1.00 94.19 104 ALA A CA 1
ATOM 826 C C . ALA A 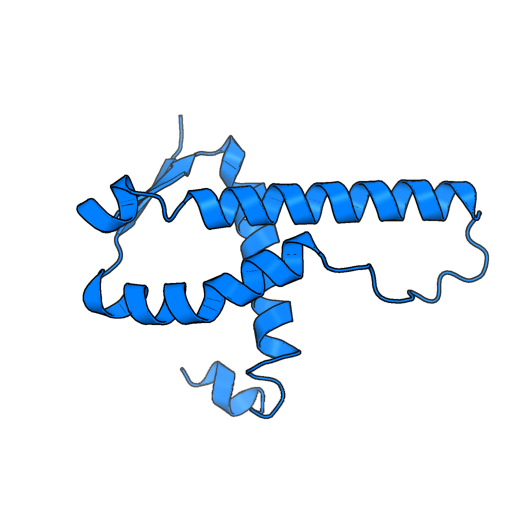1 104 ? 1.554 -15.920 -7.041 1.00 94.19 104 ALA A C 1
ATOM 828 O O . ALA A 1 104 ? 1.097 -16.190 -8.149 1.00 94.19 104 ALA A O 1
ATOM 829 N N . GLY A 1 105 ? 1.687 -16.842 -6.082 1.00 93.75 105 GLY A N 1
ATOM 830 C CA . GLY A 1 105 ? 1.353 -18.258 -6.258 1.00 93.75 105 GLY A CA 1
ATOM 831 C C . GLY A 1 105 ? -0.133 -18.602 -6.119 1.00 93.75 105 GLY A C 1
ATOM 832 O O . GLY A 1 105 ? -0.495 -19.761 -6.308 1.00 93.75 105 GLY A O 1
ATOM 833 N N . ILE A 1 106 ? -0.990 -17.637 -5.773 1.00 93.19 106 ILE A N 1
ATOM 834 C CA . ILE A 1 106 ? -2.431 -17.863 -5.631 1.00 93.19 106 ILE A CA 1
ATOM 835 C C . ILE A 1 106 ? -3.114 -17.444 -6.943 1.00 93.19 106 ILE A C 1
ATOM 837 O O . ILE A 1 106 ? -2.900 -16.315 -7.398 1.00 93.19 106 ILE A O 1
ATOM 841 N N . PRO A 1 107 ? -3.891 -18.333 -7.586 1.00 92.12 107 PRO A N 1
ATOM 842 C CA . PRO A 1 107 ? -4.614 -17.986 -8.801 1.00 92.12 107 PRO A CA 1
ATOM 843 C C . PRO A 1 107 ? -5.793 -17.048 -8.503 1.00 92.12 107 PRO A C 1
ATOM 845 O O . PRO A 1 107 ? -6.311 -17.006 -7.384 1.00 92.12 107 PRO A O 1
ATOM 848 N N . ASP A 1 108 ? -6.176 -16.250 -9.502 1.00 88.94 108 ASP A N 1
ATOM 849 C CA . ASP A 1 108 ? -7.115 -15.136 -9.315 1.00 88.94 108 ASP A CA 1
ATOM 850 C C . ASP A 1 108 ? -8.506 -15.609 -8.873 1.00 88.94 108 ASP A C 1
ATOM 852 O O . ASP A 1 108 ? -9.101 -15.009 -7.984 1.00 88.94 108 ASP A O 1
ATOM 856 N N . ASP A 1 109 ? -8.972 -16.748 -9.386 1.00 91.31 109 ASP A N 1
ATOM 857 C CA . ASP A 1 109 ? -10.245 -17.372 -9.005 1.00 91.31 109 ASP A CA 1
ATOM 858 C C . ASP A 1 109 ? -10.344 -17.664 -7.497 1.00 91.31 109 ASP A C 1
ATOM 860 O O . ASP A 1 109 ? -11.417 -17.575 -6.902 1.00 91.31 109 ASP A O 1
ATOM 864 N N . ARG A 1 110 ? -9.213 -17.976 -6.856 1.00 89.38 110 ARG A N 1
ATOM 865 C CA . ARG A 1 110 ? -9.126 -18.207 -5.408 1.00 89.38 110 ARG A CA 1
ATOM 866 C C . ARG A 1 110 ? -9.042 -16.906 -4.617 1.00 89.38 110 ARG A C 1
ATOM 868 O O . ARG A 1 110 ? -9.551 -16.865 -3.506 1.00 89.38 110 ARG A O 1
ATOM 875 N N . LEU A 1 111 ? -8.423 -15.861 -5.165 1.00 85.94 111 LEU A N 1
ATOM 876 C CA . LEU A 1 111 ? -8.353 -14.539 -4.527 1.00 85.94 111 LEU A CA 1
ATOM 877 C C . LEU A 1 111 ? -9.692 -13.793 -4.588 1.00 85.94 111 LEU A C 1
ATOM 879 O O . LEU A 1 111 ? -10.010 -13.018 -3.689 1.00 85.94 111 LEU A O 1
ATOM 883 N N . GLU A 1 112 ? -10.471 -14.018 -5.643 1.00 84.44 112 GLU A N 1
ATOM 884 C CA . GLU A 1 112 ? -11.774 -13.382 -5.862 1.00 84.44 112 GLU A CA 1
ATOM 885 C C . GLU A 1 112 ? -12.915 -14.052 -5.085 1.00 84.44 112 GLU A C 1
ATOM 887 O O . GLU A 1 112 ? -13.972 -13.448 -4.906 1.00 84.44 112 GLU A O 1
ATOM 892 N N . ALA A 1 113 ? -12.701 -15.274 -4.588 1.00 81.06 113 ALA A N 1
ATOM 893 C CA . ALA A 1 113 ? -13.689 -16.020 -3.812 1.00 81.06 113 ALA A CA 1
ATOM 894 C C . ALA A 1 113 ? -13.853 -15.532 -2.356 1.00 81.06 113 ALA A C 1
ATOM 896 O O . ALA A 1 113 ? -14.849 -15.891 -1.725 1.00 81.06 113 ALA A O 1
ATOM 897 N N . GLY A 1 114 ? -12.926 -14.701 -1.854 1.00 60.62 114 GLY A N 1
ATOM 898 C CA . GLY A 1 114 ? -12.900 -14.218 -0.464 1.00 60.62 114 GLY A CA 1
ATOM 899 C C . GLY A 1 114 ? -12.655 -15.322 0.558 1.00 60.62 114 GLY A C 1
ATOM 900 O O . GLY A 1 114 ? -13.178 -15.169 1.684 1.00 60.62 114 GLY A O 1
#

Sequence (114 aa):
MKQVEVKLSLPVVEPLLEFVEPLFHQLEKDELPQVGLDGVDPEMLDFWKSGLLGSQRSDARHLRALFDSEFYRSGRVVVSEDQTEPVLRACSAMRLKLRTGPLAGIPDDRLEAG

Radius of gyration: 16.68 Å; chains: 1; bounding box: 32×38×49 Å

Secondary structure (DSSP, 8-state):
--EEEEE--HHHHHHHHHHHHHHHHHHHHPPPP----TTS-HHHHHHHHHHHHHHHHHHHHHHHHTSSHHHHHHSEEEEEHHHHHHHHHHHHHHHHHHHHTTTTTS-HHHHTT-

Foldseek 3Di:
DDKDKDADDCVVCVVVCVVCVVVLVCQLVDADPPDPPPPDDPVVVVVVRVVVSVLSNVLSVLLNVQCDPVCNVGSMGMADPVNVVSPVVNVVSSVVSCCVPVVVPPDPVRVVVD